Protein AF-A0A2V8ZB72-F1 (afdb_monomer_lite)

pLDDT: mean 73.05, std 15.33, range [38.44, 86.94]

Foldseek 3Di:
DDPPDPDFDKDWLVRLCVVQLAHSVVVVVCCVPVVFFDFDQPDDPPVDRDRTTIGTPVSSVCCNPPDHHDPD

Radius of gyration: 13.3 Å; chains: 1; bounding box: 30×33×30 Å

Sequence (72 aa):
MVTVKSSQKIFTDSEVSSLTGICVDHIHNFAKTRHLGFIARAAEAAGINADQWLFTVSDLMVLVTLFPKCTH

Secondary structure (DSSP, 8-state):
-----TT--EEEHHHHHHHH---HHHHHHHHHHHT-SEEEE--STTS---EEEEEEHHHHHHHHHHSPPP--

Structure (mmCIF, N/CA/C/O backbone):
data_AF-A0A2V8ZB72-F1
#
_entry.id   AF-A0A2V8ZB72-F1
#
loop_
_atom_site.group_PDB
_atom_site.id
_atom_site.type_symbol
_atom_site.label_atom_id
_atom_site.label_alt_id
_atom_site.label_comp_id
_atom_site.label_asym_id
_atom_site.label_entity_id
_atom_site.label_seq_id
_atom_site.pdbx_PDB_ins_code
_atom_site.Car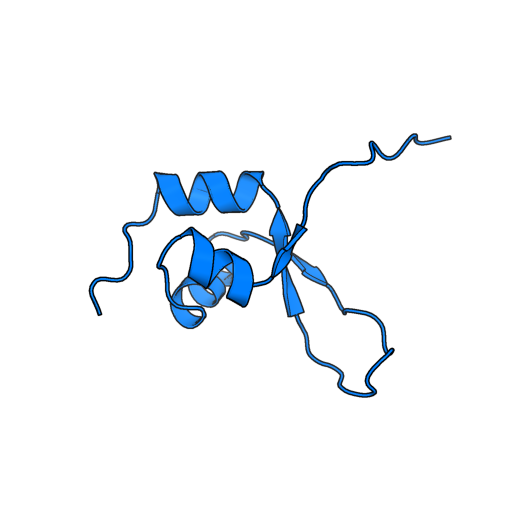tn_x
_atom_site.Cartn_y
_atom_site.Cartn_z
_atom_site.occupancy
_atom_site.B_iso_or_equiv
_atom_site.auth_seq_id
_atom_site.auth_comp_id
_atom_site.auth_asym_id
_atom_site.auth_atom_id
_atom_site.pdbx_PDB_model_num
ATOM 1 N N . MET A 1 1 ? 12.417 21.890 -19.342 1.00 38.47 1 MET A N 1
ATOM 2 C CA . MET A 1 1 ? 13.199 21.381 -18.196 1.00 38.47 1 MET A CA 1
ATOM 3 C C . MET A 1 1 ? 12.218 21.119 -17.063 1.00 38.47 1 MET A C 1
ATOM 5 O O . MET A 1 1 ? 11.803 22.061 -16.405 1.00 38.47 1 MET A O 1
ATOM 9 N N . VAL A 1 2 ? 11.721 19.887 -16.930 1.00 42.06 2 VAL A N 1
ATOM 10 C CA . VAL A 1 2 ? 10.765 19.535 -15.867 1.00 42.06 2 VAL A CA 1
ATOM 11 C C . VAL A 1 2 ? 11.587 19.210 -14.628 1.00 42.06 2 VAL A C 1
ATOM 13 O O . VAL A 1 2 ? 12.264 18.187 -14.579 1.00 42.06 2 VAL A O 1
ATOM 16 N N . THR A 1 3 ? 11.590 20.114 -13.654 1.00 38.44 3 THR A N 1
ATOM 17 C CA . THR A 1 3 ? 12.156 19.881 -12.326 1.00 38.44 3 THR A CA 1
ATOM 18 C C . THR A 1 3 ? 11.289 18.848 -11.616 1.00 38.44 3 THR A C 1
ATOM 20 O O . THR A 1 3 ? 10.328 19.175 -10.923 1.00 38.44 3 THR A O 1
ATOM 23 N N . VAL A 1 4 ? 11.597 17.569 -11.826 1.00 50.69 4 VAL A N 1
ATOM 24 C CA . VAL A 1 4 ? 11.001 16.488 -11.041 1.00 50.69 4 VAL A CA 1
ATOM 25 C C . VAL A 1 4 ? 11.399 16.700 -9.585 1.00 50.69 4 VAL A C 1
ATOM 27 O O . VAL A 1 4 ? 12.553 16.550 -9.189 1.00 50.69 4 VAL A O 1
ATOM 30 N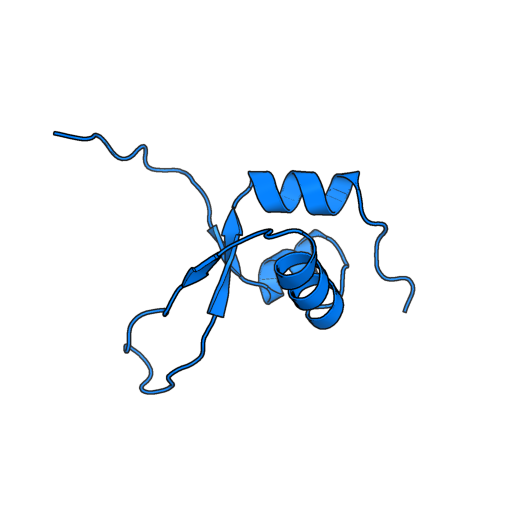 N . LYS A 1 5 ? 10.415 17.163 -8.817 1.00 46.09 5 LYS A N 1
ATOM 31 C CA . LYS A 1 5 ? 10.476 17.473 -7.394 1.00 46.09 5 LYS A CA 1
ATOM 32 C C . LYS A 1 5 ? 10.944 16.230 -6.634 1.00 46.09 5 LYS A C 1
ATOM 34 O O . LYS A 1 5 ? 10.153 15.339 -6.333 1.00 46.09 5 LYS A O 1
ATOM 39 N N . SER A 1 6 ? 12.245 16.187 -6.361 1.00 52.41 6 SER A N 1
ATOM 40 C CA . SER A 1 6 ? 12.887 15.276 -5.416 1.00 52.41 6 SER A CA 1
ATOM 41 C C . SER A 1 6 ? 12.103 15.291 -4.098 1.00 52.41 6 SER A C 1
ATOM 43 O O . SER A 1 6 ? 11.909 16.372 -3.540 1.00 52.41 6 SER A O 1
ATOM 45 N N . SER A 1 7 ? 11.632 14.119 -3.645 1.00 57.88 7 SER A N 1
ATOM 46 C CA . SER A 1 7 ? 10.959 13.805 -2.356 1.00 57.88 7 SER A CA 1
ATOM 47 C C . SER A 1 7 ? 9.584 13.124 -2.449 1.00 57.88 7 SER A C 1
ATOM 49 O O . SER A 1 7 ? 8.882 13.044 -1.443 1.00 57.88 7 SER A O 1
ATOM 51 N N . GLN A 1 8 ? 9.172 12.570 -3.593 1.00 65.00 8 GLN A N 1
ATOM 52 C CA . GLN A 1 8 ? 8.118 11.545 -3.554 1.00 65.00 8 GLN A CA 1
ATOM 53 C C . GLN A 1 8 ? 8.744 10.224 -3.110 1.00 65.00 8 GLN A C 1
ATOM 55 O O . GLN A 1 8 ? 9.336 9.502 -3.907 1.00 65.00 8 GLN A O 1
ATOM 60 N N . LYS A 1 9 ? 8.670 9.958 -1.800 1.00 74.38 9 LYS A N 1
ATOM 61 C CA . LYS A 1 9 ? 9.054 8.670 -1.222 1.00 74.38 9 LYS A CA 1
ATOM 62 C C . LYS A 1 9 ? 8.126 7.599 -1.793 1.00 74.38 9 LYS A C 1
ATOM 64 O O . LYS A 1 9 ? 6.907 7.702 -1.656 1.00 74.38 9 LYS A O 1
ATOM 69 N N . ILE A 1 10 ? 8.724 6.620 -2.458 1.00 81.75 10 ILE A N 1
ATOM 70 C CA . ILE A 1 10 ? 8.037 5.453 -2.999 1.00 81.75 10 ILE A CA 1
ATOM 71 C C . ILE A 1 10 ? 8.265 4.289 -2.034 1.00 81.75 10 ILE A C 1
ATOM 73 O O . ILE A 1 10 ? 9.380 4.097 -1.549 1.00 81.75 10 ILE A O 1
ATOM 77 N N . PHE A 1 11 ? 7.206 3.549 -1.735 1.00 83.50 11 PHE A N 1
ATOM 78 C CA . PHE A 1 11 ? 7.192 2.416 -0.815 1.00 83.50 11 PHE A CA 1
ATOM 79 C C . PHE A 1 11 ? 6.954 1.129 -1.598 1.00 83.50 11 PHE A C 1
ATOM 81 O O . PHE A 1 11 ? 6.226 1.138 -2.585 1.00 83.50 11 PHE A O 1
ATOM 88 N N . THR A 1 12 ? 7.547 0.024 -1.164 1.00 86.31 12 THR A N 1
ATOM 89 C CA . THR A 1 12 ? 7.242 -1.312 -1.695 1.00 86.31 12 THR A CA 1
ATOM 90 C C . THR A 1 12 ? 6.038 -1.911 -0.969 1.00 86.31 12 THR A C 1
ATOM 92 O O . THR A 1 12 ? 5.682 -1.445 0.114 1.00 86.31 12 THR A O 1
ATOM 95 N N . ASP A 1 13 ? 5.420 -2.960 -1.514 1.00 85.25 13 ASP A N 1
ATOM 96 C CA . ASP A 1 13 ? 4.341 -3.706 -0.843 1.00 85.25 13 ASP A CA 1
ATOM 97 C C . ASP A 1 13 ? 4.715 -4.141 0.587 1.00 85.25 13 ASP A C 1
ATOM 99 O O . ASP A 1 13 ? 3.903 -4.035 1.506 1.00 85.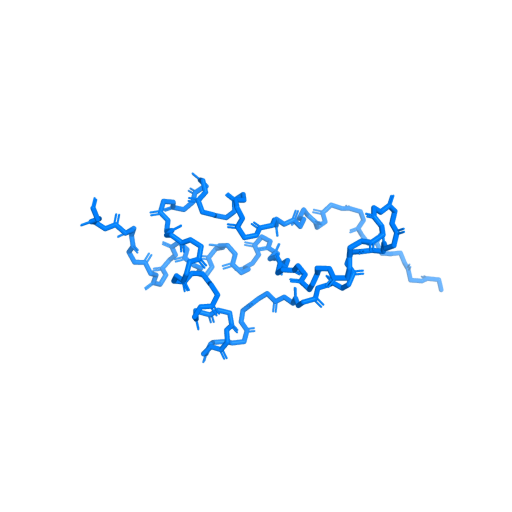25 13 ASP A O 1
ATOM 103 N N . SER A 1 14 ? 5.967 -4.550 0.795 1.00 83.56 14 SER A N 1
ATOM 104 C CA . SER A 1 14 ? 6.479 -5.025 2.081 1.00 83.56 14 SER A CA 1
ATOM 105 C C . SER A 1 14 ? 6.660 -3.881 3.088 1.00 83.56 14 SER A C 1
ATOM 107 O O . SER A 1 14 ? 6.337 -4.023 4.271 1.00 83.56 14 SER A O 1
ATOM 109 N N . GLU A 1 15 ? 7.102 -2.712 2.617 1.00 85.94 15 GLU A N 1
ATOM 110 C CA . GLU A 1 15 ? 7.178 -1.495 3.435 1.00 85.94 15 GLU A CA 1
ATOM 111 C C . GLU A 1 15 ? 5.779 -0.994 3.804 1.00 85.94 15 GLU A C 1
ATOM 113 O O . GLU A 1 15 ? 5.513 -0.677 4.963 1.00 85.94 15 GLU A O 1
ATOM 118 N N . VAL A 1 16 ? 4.853 -0.968 2.839 1.00 85.56 16 VAL A N 1
ATOM 119 C CA . VAL A 1 16 ? 3.450 -0.614 3.088 1.00 85.56 16 VAL A CA 1
ATOM 120 C C . VAL A 1 16 ? 2.834 -1.585 4.089 1.00 85.56 16 VAL A C 1
ATOM 122 O O . VAL A 1 16 ? 2.145 -1.143 5.007 1.00 85.56 16 VAL A O 1
ATOM 125 N N . SER A 1 17 ? 3.118 -2.882 3.979 1.00 86.75 17 SER A N 1
ATOM 126 C CA . SER A 1 17 ? 2.627 -3.882 4.926 1.00 86.75 17 SER A CA 1
ATOM 127 C C . SER A 1 17 ? 3.114 -3.607 6.345 1.00 86.75 17 SER A C 1
ATOM 129 O O . SER A 1 17 ? 2.310 -3.554 7.276 1.00 86.75 17 SER A O 1
ATOM 131 N N . SER A 1 18 ? 4.403 -3.306 6.493 1.00 85.00 18 SER A N 1
ATOM 132 C CA . SER A 1 18 ? 5.013 -2.996 7.788 1.00 85.00 18 SER A CA 1
ATOM 133 C C . SER A 1 18 ? 4.476 -1.697 8.402 1.00 85.00 18 SER A C 1
ATOM 135 O O . SER A 1 18 ? 4.275 -1.619 9.612 1.00 85.00 18 SER A O 1
ATOM 137 N N . LEU A 1 19 ? 4.209 -0.675 7.582 1.00 85.88 19 LEU A N 1
ATOM 138 C CA . LEU A 1 19 ? 3.731 0.636 8.040 1.00 85.88 19 LEU A CA 1
ATOM 139 C C . LEU A 1 19 ? 2.230 0.666 8.347 1.00 85.88 19 LEU A C 1
ATOM 141 O O . LEU A 1 19 ? 1.801 1.347 9.277 1.00 85.88 19 LEU A O 1
ATOM 145 N N . THR A 1 20 ? 1.423 -0.038 7.554 1.00 82.44 20 THR A N 1
ATOM 146 C CA . THR A 1 20 ? -0.044 -0.042 7.689 1.00 82.44 20 THR A CA 1
ATOM 147 C C . THR A 1 20 ? -0.553 -1.163 8.594 1.00 82.44 20 THR A C 1
ATOM 149 O O . THR A 1 20 ? -1.650 -1.059 9.145 1.00 82.44 20 THR A O 1
ATOM 152 N N . GLY A 1 21 ? 0.228 -2.235 8.758 1.00 84.88 21 GLY A N 1
ATOM 153 C CA . GLY A 1 21 ? -0.229 -3.481 9.371 1.00 84.88 21 GLY A CA 1
ATOM 154 C C . GLY A 1 21 ? -1.215 -4.256 8.489 1.00 84.88 21 GLY A C 1
ATOM 155 O O . GLY A 1 21 ? -1.967 -5.089 8.992 1.00 84.88 21 GLY A O 1
ATOM 156 N N . ILE A 1 22 ? -1.268 -3.957 7.189 1.00 85.81 22 ILE A N 1
ATOM 157 C CA . ILE A 1 22 ? -2.067 -4.689 6.202 1.00 85.81 22 ILE A CA 1
ATOM 158 C C . ILE A 1 22 ? -1.170 -5.747 5.553 1.00 85.81 22 ILE A C 1
ATOM 160 O O . ILE A 1 22 ? -0.018 -5.477 5.236 1.00 85.81 22 ILE A O 1
ATOM 164 N N . CYS A 1 23 ? -1.658 -6.965 5.338 1.00 86.94 23 CYS A N 1
ATOM 165 C CA . CYS A 1 23 ? -0.878 -8.005 4.663 1.00 86.94 23 CYS A CA 1
ATOM 166 C C . CYS A 1 23 ? -0.630 -7.649 3.185 1.00 86.94 23 CYS A C 1
ATOM 168 O O . CYS A 1 23 ? -1.495 -7.069 2.528 1.00 86.94 23 CYS A O 1
ATOM 170 N N . VAL A 1 24 ? 0.513 -8.076 2.639 1.00 85.62 24 VAL A N 1
ATOM 171 C CA . VAL A 1 24 ? 0.883 -7.871 1.222 1.00 85.62 24 VAL A CA 1
ATOM 172 C C . VAL A 1 24 ? -0.186 -8.355 0.235 1.00 85.62 24 VAL A C 1
ATOM 174 O O . VAL A 1 24 ? -0.416 -7.713 -0.785 1.00 85.62 24 VAL A O 1
ATOM 177 N N . ASP A 1 25 ? -0.905 -9.433 0.561 1.00 85.88 25 ASP A N 1
ATOM 178 C CA . ASP A 1 25 ? -1.976 -9.972 -0.285 1.00 85.88 25 ASP A CA 1
ATOM 179 C C . ASP A 1 25 ? -3.155 -8.992 -0.420 1.00 85.88 25 ASP A C 1
ATOM 181 O O . ASP A 1 25 ? -3.592 -8.660 -1.525 1.00 85.88 25 ASP A O 1
ATOM 185 N N . HIS A 1 26 ? -3.589 -8.416 0.705 1.00 85.62 26 HIS A N 1
ATOM 186 C CA . HIS A 1 26 ? -4.612 -7.376 0.714 1.00 85.62 26 HIS A CA 1
ATOM 187 C C . HIS A 1 26 ? -4.129 -6.109 0.009 1.00 85.62 26 HIS A C 1
ATOM 189 O O . HIS A 1 26 ? -4.893 -5.515 -0.746 1.00 85.62 26 HIS A O 1
ATOM 195 N N . ILE A 1 27 ? -2.863 -5.724 0.189 1.00 85.62 27 ILE A N 1
ATOM 196 C CA . ILE A 1 27 ? -2.266 -4.578 -0.508 1.00 85.62 27 ILE A CA 1
ATOM 197 C C . ILE A 1 27 ? -2.300 -4.790 -2.026 1.00 85.62 27 ILE A C 1
ATOM 199 O O . ILE A 1 27 ? -2.752 -3.901 -2.745 1.00 85.62 27 ILE A O 1
ATOM 203 N N . HIS A 1 28 ? -1.924 -5.970 -2.527 1.00 85.25 28 HIS A N 1
ATOM 204 C CA . HIS A 1 28 ? -2.033 -6.300 -3.951 1.00 85.25 28 HIS A CA 1
ATOM 205 C C . HIS A 1 28 ? -3.482 -6.309 -4.442 1.00 85.25 28 HIS A C 1
ATOM 207 O O . HIS A 1 28 ? -3.768 -5.845 -5.549 1.00 85.25 28 HIS A O 1
ATOM 213 N N . ASN A 1 29 ? -4.413 -6.815 -3.634 1.00 85.31 29 ASN A N 1
ATOM 214 C CA . ASN A 1 29 ? -5.826 -6.787 -3.978 1.00 85.31 29 ASN A CA 1
ATOM 215 C C . ASN A 1 29 ? -6.360 -5.346 -4.051 1.00 85.31 29 ASN A C 1
ATOM 217 O O . ASN A 1 29 ? -7.068 -5.001 -4.996 1.00 85.31 29 ASN A O 1
ATOM 221 N N . PHE A 1 30 ? -5.987 -4.469 -3.115 1.00 83.81 30 PHE A N 1
ATOM 222 C 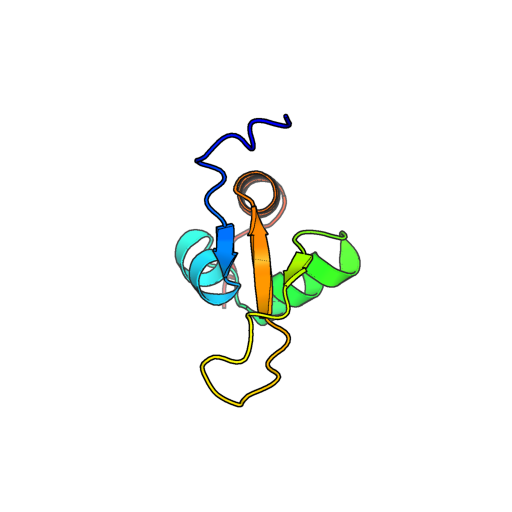CA . PHE A 1 30 ? -6.345 -3.048 -3.151 1.00 83.81 30 PHE A CA 1
ATOM 223 C C . PHE A 1 30 ? -5.703 -2.336 -4.337 1.00 83.81 30 PHE A C 1
ATOM 225 O O . PHE A 1 30 ? -6.372 -1.562 -5.018 1.00 83.81 30 PHE A O 1
ATOM 232 N N . ALA A 1 31 ? -4.453 -2.662 -4.649 1.00 83.19 31 ALA A N 1
ATOM 233 C CA . ALA A 1 31 ? -3.759 -2.119 -5.801 1.00 83.19 31 ALA A CA 1
ATOM 234 C C . ALA A 1 31 ? -4.485 -2.450 -7.117 1.00 83.19 31 ALA A C 1
ATOM 236 O O . ALA A 1 31 ? -4.741 -1.565 -7.932 1.00 83.19 31 ALA A O 1
ATOM 237 N N . LYS A 1 32 ? -4.939 -3.701 -7.278 1.00 82.62 32 LYS A N 1
ATOM 238 C CA . LYS A 1 32 ? -5.708 -4.150 -8.452 1.00 82.62 32 LYS A CA 1
ATOM 239 C C . LYS A 1 32 ? -7.138 -3.607 -8.498 1.00 82.62 32 LYS A C 1
ATOM 241 O O . LYS A 1 32 ? -7.599 -3.201 -9.557 1.00 82.62 32 LYS A O 1
ATOM 246 N N . THR A 1 33 ? -7.855 -3.619 -7.375 1.00 82.62 33 THR A N 1
ATOM 247 C CA . THR A 1 33 ? -9.290 -3.266 -7.323 1.00 82.62 33 THR A CA 1
ATOM 248 C C . THR A 1 33 ? -9.548 -1.764 -7.273 1.00 82.62 33 THR A C 1
ATOM 250 O O . THR A 1 33 ? -10.602 -1.304 -7.711 1.00 82.62 33 THR A O 1
ATOM 253 N N . ARG A 1 34 ? -8.612 -0.987 -6.719 1.00 78.19 34 ARG A N 1
ATOM 254 C CA . ARG A 1 34 ? -8.733 0.467 -6.545 1.00 78.19 34 ARG A CA 1
ATOM 255 C C . ARG A 1 34 ? -7.741 1.259 -7.392 1.00 78.19 34 ARG A C 1
ATOM 257 O O . ARG A 1 34 ? -7.730 2.479 -7.278 1.00 78.19 34 ARG A O 1
ATOM 264 N N . HIS A 1 35 ? -6.955 0.586 -8.238 1.00 76.94 35 HIS A N 1
ATOM 265 C CA . HIS A 1 35 ? -5.892 1.197 -9.043 1.00 76.94 35 HIS A CA 1
ATOM 266 C C . HIS A 1 35 ? -4.914 2.020 -8.183 1.00 76.94 35 HIS A C 1
ATOM 268 O O . HIS A 1 35 ? -4.512 3.116 -8.568 1.00 76.94 35 HIS A O 1
ATOM 274 N N . LEU A 1 36 ? -4.590 1.505 -6.991 1.00 76.50 36 LEU A N 1
ATOM 275 C CA . LEU A 1 36 ? -3.670 2.141 -6.046 1.00 76.50 36 LEU A CA 1
ATOM 276 C C . LEU A 1 36 ? -2.248 1.637 -6.277 1.00 76.50 36 LEU A C 1
ATOM 278 O O . LEU A 1 36 ? -2.024 0.436 -6.408 1.00 76.50 36 LEU A O 1
ATOM 282 N N . GLY A 1 37 ? -1.284 2.550 -6.274 1.00 76.19 37 GLY A N 1
ATOM 283 C CA . GLY A 1 37 ? 0.096 2.236 -6.614 1.00 76.19 37 GLY A CA 1
ATOM 284 C C . GLY A 1 37 ? 0.296 1.905 -8.094 1.00 76.19 37 GLY A C 1
ATOM 285 O O . GLY A 1 37 ? -0.631 1.827 -8.901 1.00 76.19 37 GLY A O 1
ATOM 286 N N . PHE A 1 38 ? 1.554 1.734 -8.465 1.00 75.50 38 PHE A N 1
ATOM 287 C CA . PHE A 1 38 ? 1.962 1.368 -9.807 1.00 75.50 38 PHE A CA 1
ATOM 288 C C . PHE A 1 38 ? 2.940 0.211 -9.741 1.00 75.50 38 PHE A C 1
ATOM 290 O O . PHE A 1 38 ? 3.782 0.106 -8.851 1.00 75.50 38 PHE A O 1
ATOM 297 N N . ILE A 1 39 ? 2.838 -0.653 -10.733 1.00 71.75 39 ILE A N 1
ATOM 298 C CA . ILE A 1 39 ? 3.844 -1.663 -10.978 1.00 71.75 39 ILE A CA 1
ATOM 299 C C . ILE A 1 39 ? 5.041 -0.951 -11.594 1.00 71.75 39 ILE A C 1
ATOM 301 O O . ILE A 1 39 ? 4.960 -0.412 -12.702 1.00 71.75 39 ILE A O 1
ATOM 305 N N . ALA A 1 40 ? 6.159 -0.946 -10.881 1.00 67.38 40 ALA A N 1
ATOM 306 C CA . ALA A 1 40 ? 7.423 -0.594 -11.490 1.00 67.38 40 ALA A CA 1
ATOM 307 C C . ALA A 1 40 ? 8.180 -1.875 -11.784 1.00 67.38 40 ALA A C 1
ATOM 309 O O . ALA A 1 40 ? 8.434 -2.691 -10.897 1.00 67.38 40 ALA A O 1
ATOM 310 N N . ARG A 1 41 ? 8.626 -2.006 -13.030 1.00 59.41 41 ARG A N 1
ATOM 311 C CA . ARG A 1 41 ? 9.690 -2.943 -13.353 1.00 59.41 41 ARG A CA 1
ATOM 312 C C . ARG A 1 41 ? 10.959 -2.400 -12.707 1.00 59.41 41 ARG A C 1
ATOM 314 O O . ARG A 1 41 ? 11.656 -1.582 -13.304 1.00 59.41 41 ARG A O 1
ATOM 321 N N . ALA A 1 42 ? 11.196 -2.773 -11.450 1.00 52.28 42 ALA A N 1
ATOM 322 C CA . ALA A 1 42 ? 12.444 -2.479 -10.770 1.00 52.28 42 ALA A CA 1
ATOM 323 C C . ALA A 1 42 ? 13.556 -3.061 -11.649 1.00 52.28 42 ALA A C 1
ATOM 325 O O . ALA A 1 42 ? 13.603 -4.265 -11.901 1.00 52.28 42 ALA A O 1
ATOM 326 N N . ALA A 1 43 ? 14.337 -2.164 -12.249 1.00 42.62 43 ALA A N 1
ATOM 327 C CA . ALA A 1 43 ? 15.293 -2.487 -13.290 1.00 42.62 43 ALA A CA 1
ATOM 328 C C . ALA A 1 43 ? 16.236 -3.591 -12.809 1.00 42.62 43 ALA A C 1
ATOM 330 O O . ALA A 1 43 ? 16.896 -3.393 -11.797 1.00 42.62 43 ALA A O 1
ATOM 331 N N . GLU A 1 44 ? 16.219 -4.724 -13.520 1.00 47.53 44 GLU A N 1
ATOM 332 C CA . GLU A 1 44 ? 17.311 -5.593 -14.009 1.00 47.53 44 GLU A CA 1
ATOM 333 C C . GLU A 1 44 ? 18.622 -5.777 -13.207 1.00 47.53 44 GLU A C 1
ATOM 335 O O . GLU A 1 44 ? 19.507 -6.494 -13.655 1.00 47.53 44 GLU A O 1
ATOM 340 N N . ALA A 1 45 ? 18.781 -5.215 -12.013 1.00 45.16 45 ALA A N 1
ATOM 341 C CA . ALA A 1 45 ? 20.008 -5.267 -11.225 1.00 45.16 45 ALA A CA 1
ATOM 342 C C . ALA A 1 45 ? 20.192 -6.614 -10.508 1.00 45.16 45 ALA A C 1
ATOM 344 O O . ALA A 1 45 ? 21.272 -6.895 -9.998 1.00 45.16 45 ALA A O 1
ATOM 345 N N . ALA A 1 46 ? 19.154 -7.457 -10.480 1.00 45.22 46 ALA A N 1
ATOM 346 C CA . ALA A 1 46 ? 19.168 -8.750 -9.800 1.00 45.22 46 ALA A CA 1
ATOM 347 C C . ALA A 1 46 ? 18.734 -9.933 -10.686 1.00 45.22 46 ALA A C 1
ATOM 349 O O . ALA A 1 46 ? 18.475 -11.006 -10.157 1.00 45.22 46 ALA A O 1
ATOM 350 N N . GLY A 1 47 ? 18.612 -9.770 -12.013 1.00 42.72 47 GLY A N 1
ATOM 351 C CA . GLY A 1 47 ? 18.286 -10.873 -12.941 1.00 42.72 47 GLY A CA 1
ATOM 352 C C . GLY A 1 47 ? 16.898 -11.515 -12.772 1.00 42.72 47 GLY A C 1
ATOM 353 O O . GLY A 1 47 ? 16.550 -12.439 -13.505 1.00 42.72 47 GLY A O 1
ATOM 354 N N . ILE A 1 48 ? 16.085 -11.026 -11.836 1.00 48.28 48 ILE A N 1
ATOM 355 C CA . ILE A 1 48 ? 14.749 -11.538 -11.548 1.00 48.28 48 ILE A CA 1
ATOM 356 C C . ILE A 1 48 ? 13.758 -10.500 -12.067 1.00 48.28 48 ILE A C 1
ATOM 358 O O . ILE A 1 48 ? 13.717 -9.367 -11.591 1.00 48.28 48 ILE A O 1
ATOM 362 N N . ASN A 1 49 ? 12.966 -10.882 -13.066 1.00 47.62 49 ASN A N 1
ATOM 363 C CA . ASN A 1 49 ? 11.849 -10.084 -13.565 1.00 47.62 49 ASN A CA 1
ATOM 364 C C . ASN A 1 49 ? 10.708 -10.139 -12.533 1.00 47.62 49 ASN A C 1
ATOM 366 O O . ASN A 1 49 ? 9.688 -10.777 -12.769 1.00 47.62 49 ASN A O 1
ATOM 370 N N . ALA A 1 50 ? 10.914 -9.550 -11.355 1.00 58.22 50 ALA A N 1
ATOM 371 C CA . ALA A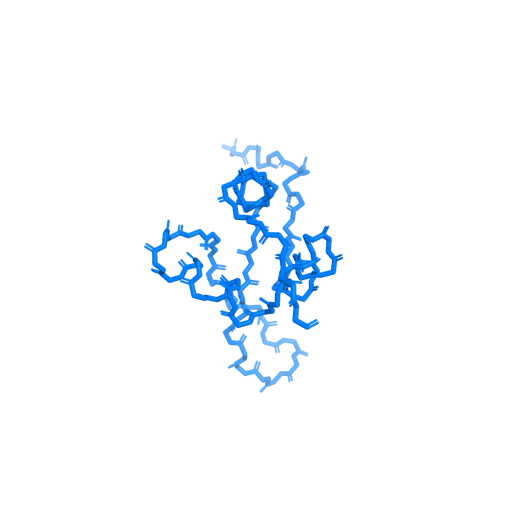 1 50 ? 9.877 -9.412 -10.346 1.00 58.22 50 ALA A CA 1
ATOM 372 C C . ALA A 1 50 ? 9.145 -8.094 -10.600 1.00 58.22 50 ALA A C 1
ATOM 374 O O . ALA A 1 50 ? 9.682 -7.005 -10.404 1.00 58.22 50 ALA A O 1
ATOM 375 N N . ASP A 1 51 ? 7.926 -8.219 -11.103 1.00 68.25 51 ASP A N 1
ATOM 376 C CA . ASP A 1 51 ? 6.937 -7.154 -11.148 1.00 68.25 51 ASP A CA 1
ATOM 377 C C . ASP A 1 51 ? 6.694 -6.656 -9.711 1.00 68.25 51 ASP A C 1
ATOM 379 O O . ASP A 1 51 ? 6.057 -7.349 -8.917 1.00 68.25 51 ASP A O 1
ATOM 383 N N . GLN A 1 52 ? 7.304 -5.528 -9.326 1.00 76.38 52 GLN A N 1
ATOM 384 C CA . GLN A 1 52 ? 7.256 -5.037 -7.947 1.00 76.38 52 GLN A CA 1
ATOM 385 C C . GLN A 1 52 ? 6.217 -3.923 -7.821 1.00 76.38 52 GLN A C 1
ATOM 387 O O . GLN A 1 52 ? 6.260 -2.921 -8.544 1.00 76.38 52 GLN A O 1
ATOM 392 N N . TRP A 1 53 ? 5.302 -4.081 -6.866 1.00 83.31 53 TRP A N 1
ATOM 393 C CA . TRP A 1 53 ? 4.305 -3.065 -6.559 1.00 83.31 53 TRP A CA 1
ATOM 394 C C . TRP A 1 53 ? 4.937 -1.921 -5.776 1.00 83.31 53 TRP A C 1
ATOM 396 O O . TRP A 1 53 ? 5.535 -2.114 -4.715 1.00 83.31 53 TRP A O 1
ATOM 406 N N . LEU A 1 54 ? 4.794 -0.718 -6.320 1.00 85.00 54 LEU A N 1
ATOM 407 C CA . LEU A 1 54 ? 5.271 0.515 -5.729 1.00 85.00 54 LEU A CA 1
ATOM 408 C C . LEU A 1 54 ? 4.098 1.433 -5.392 1.00 85.00 54 LEU A C 1
ATOM 410 O O . LEU A 1 54 ? 3.181 1.632 -6.183 1.00 85.00 54 LEU A O 1
ATOM 414 N N . PHE A 1 55 ? 4.155 2.035 -4.215 1.00 84.12 55 PHE A N 1
ATOM 415 C CA . PHE A 1 55 ? 3.114 2.895 -3.672 1.00 84.12 55 PHE A CA 1
ATOM 416 C C . PHE A 1 55 ? 3.685 4.271 -3.378 1.00 84.12 55 PHE A C 1
ATOM 418 O O . PHE A 1 55 ? 4.809 4.413 -2.896 1.00 84.12 55 PHE A O 1
ATOM 425 N N . THR A 1 56 ? 2.908 5.310 -3.649 1.00 86.31 56 THR A N 1
ATOM 426 C CA . THR A 1 56 ? 3.256 6.668 -3.238 1.00 86.31 56 THR A CA 1
ATOM 427 C C . THR A 1 56 ? 2.774 6.936 -1.812 1.00 86.31 56 THR A C 1
ATOM 429 O O . THR A 1 56 ? 1.946 6.211 -1.259 1.00 86.31 56 THR A O 1
ATOM 432 N N . VAL A 1 57 ? 3.247 8.032 -1.210 1.00 84.12 57 VAL A N 1
ATOM 433 C CA . VAL A 1 57 ? 2.695 8.536 0.063 1.00 84.12 57 VAL A CA 1
ATOM 434 C C . VAL A 1 57 ? 1.173 8.735 -0.028 1.00 84.12 57 VAL A C 1
ATOM 436 O O . VAL A 1 57 ? 0.467 8.484 0.943 1.00 84.12 57 VAL A O 1
ATOM 439 N N . SER A 1 58 ? 0.652 9.167 -1.180 1.00 83.62 58 SER A N 1
ATOM 440 C CA . SER A 1 58 ? -0.787 9.362 -1.380 1.00 83.62 58 SER A CA 1
ATOM 441 C C . SER A 1 58 ? -1.554 8.043 -1.332 1.00 83.62 58 SER A C 1
ATOM 443 O O . SER A 1 58 ? -2.572 7.970 -0.648 1.00 83.62 58 SER A O 1
ATOM 445 N N . ASP A 1 59 ? -1.042 6.991 -1.977 1.00 84.31 59 ASP A N 1
ATOM 446 C CA . ASP A 1 59 ? -1.631 5.648 -1.896 1.00 84.31 59 ASP A CA 1
ATOM 447 C C . ASP A 1 59 ? -1.618 5.132 -0.455 1.00 84.31 59 ASP A C 1
ATOM 449 O O . ASP A 1 59 ? -2.615 4.596 0.022 1.00 84.31 59 ASP A O 1
ATOM 453 N N . LEU A 1 60 ? -0.517 5.361 0.270 1.00 83.81 60 LEU A N 1
ATOM 454 C CA . LEU A 1 60 ? -0.396 4.993 1.678 1.00 83.81 60 LEU A CA 1
ATOM 455 C C . LEU A 1 60 ? -1.442 5.712 2.543 1.00 83.81 60 LEU A C 1
ATOM 457 O O . LEU A 1 60 ? -2.092 5.073 3.364 1.00 83.81 60 LEU A O 1
ATOM 461 N N . MET A 1 61 ? -1.646 7.016 2.329 1.00 85.06 61 MET A N 1
ATOM 462 C CA . MET A 1 61 ? -2.669 7.810 3.024 1.00 85.06 61 MET A CA 1
ATOM 463 C C . MET A 1 61 ? -4.086 7.288 2.749 1.00 85.06 61 MET A C 1
ATOM 465 O O . MET A 1 61 ? -4.906 7.216 3.665 1.00 85.06 61 MET A O 1
ATOM 469 N N . VAL A 1 62 ? -4.377 6.891 1.508 1.00 85.06 62 VAL A N 1
ATOM 470 C CA . VAL A 1 62 ? -5.654 6.260 1.146 1.00 85.06 62 VAL A CA 1
ATOM 471 C C . VAL A 1 62 ? -5.796 4.907 1.840 1.00 85.06 62 VAL A C 1
ATOM 473 O O . VAL A 1 62 ? -6.847 4.632 2.418 1.00 85.06 62 VAL A O 1
ATOM 476 N N . LEU A 1 63 ? -4.735 4.095 1.846 1.00 83.44 63 LEU A N 1
ATOM 477 C CA . LEU A 1 63 ? -4.728 2.781 2.482 1.00 83.44 63 LEU A CA 1
ATOM 478 C C . LEU A 1 63 ? -5.026 2.871 3.983 1.00 83.44 63 LEU A C 1
ATOM 480 O O . LEU A 1 63 ? -5.935 2.196 4.454 1.00 83.44 63 LEU A O 1
ATOM 484 N N . VAL A 1 64 ? -4.339 3.755 4.716 1.00 81.94 64 VAL A N 1
ATOM 485 C CA . VAL A 1 64 ? -4.548 3.920 6.170 1.00 81.94 64 VAL A CA 1
ATOM 486 C C . VAL A 1 64 ? -5.887 4.563 6.532 1.00 81.94 64 VAL A C 1
ATOM 488 O O . VAL A 1 64 ? -6.368 4.372 7.645 1.00 81.94 64 VAL A O 1
ATOM 491 N N . THR A 1 65 ? -6.481 5.344 5.625 1.00 84.12 65 THR A N 1
ATOM 492 C CA . THR A 1 65 ? -7.752 6.041 5.884 1.00 84.12 65 THR A CA 1
ATOM 493 C C . THR A 1 65 ? -8.955 5.157 5.573 1.00 84.12 65 THR A C 1
ATOM 495 O O . THR A 1 65 ? -9.948 5.195 6.295 1.00 84.12 65 THR A O 1
ATOM 498 N N . LEU A 1 66 ? -8.895 4.390 4.481 1.00 80.94 66 LEU A N 1
ATOM 499 C CA . LEU A 1 66 ? -10.043 3.633 3.979 1.00 80.94 66 LEU A CA 1
ATOM 500 C C . LEU A 1 66 ? -10.065 2.179 4.439 1.00 80.94 66 LEU A C 1
ATOM 502 O O . LEU A 1 66 ? -11.144 1.587 4.481 1.00 80.94 66 LEU A O 1
ATOM 506 N N . PHE A 1 67 ? -8.908 1.592 4.753 1.00 79.81 67 PHE A N 1
ATOM 507 C CA . PHE A 1 67 ? -8.817 0.170 5.055 1.00 79.81 67 PHE A CA 1
ATOM 508 C C . PHE A 1 67 ? -8.336 -0.056 6.491 1.00 79.81 67 PHE A C 1
ATOM 510 O O . PHE A 1 67 ? -7.308 0.489 6.899 1.00 79.81 67 PHE A O 1
ATOM 517 N N . PRO A 1 68 ? -9.068 -0.858 7.283 1.00 74.56 68 PRO A N 1
ATOM 518 C CA . PRO A 1 68 ? -8.609 -1.246 8.604 1.00 74.56 68 PRO A CA 1
ATOM 519 C C . PRO A 1 68 ? -7.377 -2.156 8.505 1.00 74.56 68 PRO A C 1
ATOM 521 O O . PRO A 1 68 ? -7.143 -2.826 7.497 1.00 74.56 68 PRO A O 1
ATOM 524 N N . LYS A 1 69 ? -6.604 -2.191 9.593 1.00 75.25 69 LYS A N 1
ATOM 525 C CA . LYS A 1 69 ? -5.462 -3.098 9.771 1.00 75.25 69 LYS A CA 1
ATOM 526 C C . LYS A 1 69 ? -5.923 -4.549 9.618 1.00 75.25 69 LYS A C 1
ATOM 528 O O . LYS A 1 69 ? -7.056 -4.868 9.983 1.00 75.25 69 LYS A O 1
ATOM 533 N N . CYS A 1 70 ? -5.054 -5.437 9.141 1.00 73.75 70 CYS A N 1
ATOM 534 C CA . CYS A 1 70 ? -5.384 -6.858 9.123 1.00 73.75 70 CYS A CA 1
ATOM 535 C C . CYS A 1 70 ? -5.413 -7.404 10.559 1.00 73.75 70 CYS A C 1
ATOM 537 O O . CYS A 1 70 ? -4.404 -7.366 11.257 1.00 73.75 70 CYS A O 1
ATOM 539 N N . THR A 1 71 ? -6.567 -7.911 10.997 1.00 63.50 71 THR A N 1
ATOM 540 C CA . THR A 1 71 ? -6.768 -8.544 12.316 1.00 63.50 71 THR A CA 1
ATOM 541 C C . THR A 1 71 ? -6.540 -10.056 12.229 1.00 63.50 71 THR A C 1
ATOM 543 O O . THR A 1 71 ? -7.428 -10.842 12.555 1.00 63.50 71 THR A O 1
ATOM 546 N N . HIS A 1 72 ?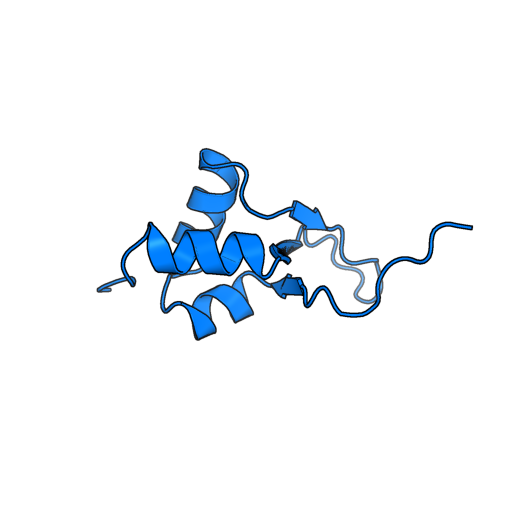 -5.401 -10.452 11.664 1.00 60.81 72 HIS A N 1
ATOM 547 C CA . HIS A 1 72 ? -5.109 -11.848 11.340 1.00 60.81 72 HIS A CA 1
ATOM 548 C C . HIS A 1 72 ? -4.360 -12.581 12.454 1.00 60.81 72 HIS A C 1
ATOM 550 O O . HIS A 1 72 ? -3.637 -11.905 13.221 1.00 60.81 72 HIS A O 1
#